Protein AF-X1VXU4-F1 (afdb_monomer_lite)

Structure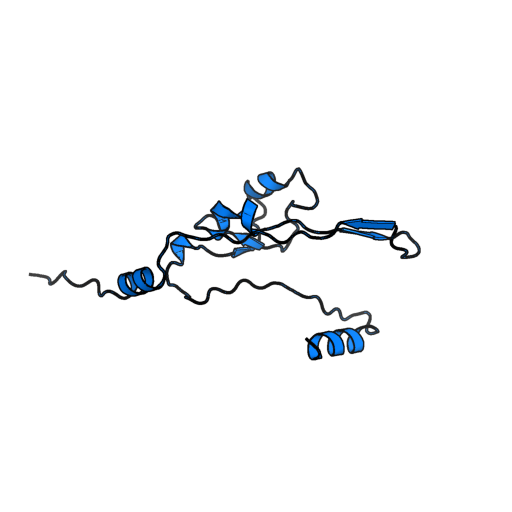 (mmCIF, N/CA/C/O backbone):
data_AF-X1VXU4-F1
#
_entry.id   AF-X1VXU4-F1
#
loop_
_atom_site.group_PDB
_atom_site.id
_atom_site.type_symbol
_atom_site.label_atom_id
_atom_site.label_alt_id
_atom_site.label_comp_id
_atom_site.label_asym_id
_atom_site.label_entity_id
_atom_site.label_seq_id
_atom_site.pdbx_PDB_ins_code
_atom_site.Cartn_x
_atom_site.Cartn_y
_atom_site.Cartn_z
_atom_site.occupancy
_atom_site.B_iso_or_equiv
_atom_site.auth_seq_id
_atom_site.auth_comp_id
_atom_site.auth_asym_id
_atom_site.auth_atom_id
_atom_site.pdbx_PDB_model_num
ATOM 1 N N . ASP A 1 1 ? -20.421 -5.681 -4.131 1.00 62.59 1 ASP A N 1
ATOM 2 C CA . ASP A 1 1 ? -20.756 -4.830 -2.974 1.00 62.59 1 ASP A CA 1
ATOM 3 C C . ASP A 1 1 ? -22.002 -5.298 -2.244 1.00 62.59 1 ASP A C 1
ATOM 5 O O . ASP A 1 1 ? -21.907 -5.510 -1.040 1.00 62.59 1 ASP A O 1
ATOM 9 N N . ASP A 1 2 ? -23.103 -5.576 -2.945 1.00 76.62 2 ASP A N 1
ATOM 10 C CA . ASP A 1 2 ? -24.353 -6.043 -2.318 1.00 76.62 2 ASP A CA 1
ATOM 11 C C . ASP A 1 2 ? -24.203 -7.339 -1.500 1.00 76.62 2 ASP A C 1
ATOM 13 O O . ASP A 1 2 ? -24.720 -7.417 -0.388 1.00 76.62 2 ASP A O 1
ATOM 17 N N . ASP A 1 3 ? -23.420 -8.312 -1.975 1.00 84.31 3 ASP A N 1
ATOM 18 C CA . ASP A 1 3 ? -23.211 -9.583 -1.259 1.00 84.31 3 ASP A CA 1
ATOM 19 C C . ASP A 1 3 ? -22.442 -9.416 0.065 1.00 84.31 3 ASP A C 1
ATOM 21 O O . ASP A 1 3 ? -22.729 -10.097 1.048 1.00 84.31 3 ASP A O 1
ATOM 25 N N . ILE A 1 4 ? -21.470 -8.493 0.118 1.00 82.12 4 ILE A N 1
ATOM 26 C CA . ILE A 1 4 ? -20.698 -8.217 1.343 1.00 82.12 4 ILE A CA 1
ATOM 27 C C . ILE A 1 4 ? -21.605 -7.556 2.376 1.00 82.12 4 ILE A C 1
ATOM 29 O O . ILE A 1 4 ? -21.580 -7.933 3.546 1.00 82.12 4 ILE A O 1
ATOM 33 N N . PHE A 1 5 ? -22.416 -6.590 1.940 1.00 81.00 5 PHE A N 1
ATOM 34 C CA . PHE A 1 5 ? -23.368 -5.916 2.812 1.00 81.00 5 PHE A CA 1
ATOM 35 C C . PHE A 1 5 ? -24.449 -6.880 3.319 1.00 81.00 5 PHE A C 1
ATOM 37 O O . PHE A 1 5 ? -24.771 -6.870 4.506 1.00 81.00 5 PHE A O 1
ATOM 44 N N . ALA A 1 6 ? -24.957 -7.760 2.451 1.00 86.50 6 ALA A N 1
ATOM 45 C CA . ALA A 1 6 ? -25.905 -8.803 2.826 1.00 86.50 6 ALA A CA 1
ATOM 46 C C . ALA A 1 6 ? -25.319 -9.746 3.887 1.00 86.50 6 ALA A C 1
ATOM 48 O O . ALA A 1 6 ? -25.957 -9.975 4.912 1.00 86.50 6 ALA A O 1
ATOM 49 N N . ALA A 1 7 ? -24.080 -10.209 3.696 1.00 85.12 7 ALA A N 1
ATOM 50 C CA . ALA A 1 7 ? -23.401 -11.051 4.675 1.00 85.12 7 ALA A CA 1
ATOM 51 C C . ALA A 1 7 ? -23.166 -10.305 6.003 1.00 85.12 7 ALA A C 1
ATOM 53 O O . ALA A 1 7 ? -23.427 -10.846 7.075 1.00 85.12 7 ALA A O 1
ATOM 54 N N . GLN A 1 8 ? -22.723 -9.043 5.961 1.00 86.12 8 GLN A N 1
ATOM 55 C CA . GLN A 1 8 ? -22.559 -8.223 7.168 1.00 86.12 8 GLN A CA 1
ATOM 56 C C . GLN A 1 8 ? -23.869 -8.074 7.948 1.00 86.12 8 GLN A C 1
ATOM 58 O O . GLN A 1 8 ? -23.853 -8.131 9.174 1.00 86.12 8 GLN A O 1
ATOM 63 N N . LEU A 1 9 ? -24.993 -7.903 7.249 1.00 85.62 9 LEU A N 1
ATOM 64 C CA . LEU A 1 9 ? -26.313 -7.794 7.861 1.00 85.62 9 LEU A CA 1
ATOM 65 C C . LEU A 1 9 ? -26.795 -9.129 8.450 1.00 85.62 9 LEU A C 1
ATOM 67 O O . LEU A 1 9 ? -27.354 -9.140 9.546 1.00 85.62 9 LEU A O 1
ATOM 71 N N . GLU A 1 10 ? -26.574 -10.239 7.744 1.00 88.19 10 GLU A N 1
ATOM 72 C CA . GLU A 1 10 ? -26.947 -11.588 8.188 1.00 88.19 10 GLU A CA 1
ATOM 73 C C . GLU A 1 10 ? -26.224 -11.969 9.485 1.00 88.19 10 GLU A C 1
ATOM 75 O O . GLU A 1 10 ? -26.851 -12.410 10.450 1.00 88.19 10 GLU A O 1
ATOM 80 N N . PHE A 1 11 ? -24.914 -11.722 9.540 1.00 88.38 11 PHE A N 1
ATOM 81 C CA . PHE A 1 11 ? -24.085 -12.067 10.693 1.00 88.38 11 PHE A CA 1
ATOM 82 C C . PHE A 1 11 ? -24.045 -10.990 11.780 1.00 88.38 11 PHE A C 1
ATOM 84 O O . PHE A 1 11 ? -23.438 -11.213 12.821 1.00 88.38 11 PHE A O 1
ATOM 91 N N . LEU A 1 12 ? -24.744 -9.862 11.608 1.00 83.31 12 LEU A N 1
ATOM 92 C CA . LEU A 1 12 ? -24.753 -8.759 12.579 1.00 83.31 12 LEU A CA 1
ATOM 93 C C . LEU A 1 12 ? -25.209 -9.188 13.985 1.00 83.31 12 LEU A C 1
ATOM 95 O O . LEU A 1 12 ? -24.819 -8.573 14.971 1.00 83.31 12 LEU A O 1
ATOM 99 N N . LYS A 1 13 ? -26.067 -10.214 14.075 1.00 85.00 13 LYS A N 1
ATOM 100 C CA . LYS A 1 13 ? -26.632 -10.731 15.336 1.00 85.00 13 LYS A CA 1
ATOM 101 C C . LYS A 1 13 ? -25.946 -12.000 15.847 1.00 85.00 13 LYS A C 1
ATOM 103 O O . LYS A 1 13 ? -26.443 -12.609 16.790 1.00 85.00 13 LYS A O 1
ATOM 108 N N . VAL A 1 14 ? -24.875 -12.443 15.192 1.00 91.88 14 VAL A N 1
ATOM 109 C CA . VAL A 1 14 ? -24.104 -13.604 15.631 1.00 91.88 14 VAL A CA 1
ATOM 110 C C . VAL A 1 14 ? -22.872 -13.083 16.351 1.00 91.88 14 VAL A C 1
ATOM 112 O O . VAL A 1 14 ? -21.921 -12.650 15.711 1.00 91.88 14 VAL A O 1
ATOM 115 N N . ASP A 1 15 ? -22.903 -13.131 17.681 1.00 83.94 15 ASP A N 1
ATOM 116 C CA . ASP A 1 15 ? -21.884 -12.507 18.537 1.00 83.94 15 ASP A CA 1
ATOM 117 C C . ASP A 1 15 ? -20.449 -12.994 18.238 1.00 83.94 15 ASP A C 1
ATOM 119 O O . ASP A 1 15 ? -19.488 -12.241 18.395 1.00 83.94 15 ASP A O 1
ATOM 123 N N . ASP A 1 16 ? -20.306 -14.226 17.737 1.00 89.62 16 ASP A N 1
ATOM 124 C CA . ASP A 1 16 ? -19.016 -14.862 17.446 1.00 89.62 16 ASP A CA 1
ATOM 125 C C . ASP A 1 16 ? -18.501 -14.644 16.005 1.00 89.62 16 ASP A C 1
ATOM 127 O O . ASP A 1 16 ? -17.439 -15.162 15.648 1.00 89.62 16 ASP A O 1
ATOM 131 N N . ILE A 1 17 ? -19.223 -13.911 15.144 1.00 90.19 17 ILE A N 1
ATOM 132 C CA . ILE A 1 17 ? -18.847 -13.714 13.732 1.00 90.19 17 ILE A CA 1
ATOM 133 C C . ILE A 1 17 ? -18.707 -12.228 13.404 1.00 90.19 17 ILE A C 1
ATOM 135 O O . ILE A 1 17 ? -19.597 -11.422 13.646 1.00 90.19 17 ILE A O 1
ATOM 139 N N . GLN A 1 18 ? -17.588 -11.867 12.768 1.00 83.56 18 GLN A N 1
ATOM 140 C CA . GLN A 1 18 ? -17.346 -10.512 12.275 1.00 83.56 18 GLN A CA 1
ATOM 141 C C . GLN A 1 18 ? -16.829 -10.529 10.838 1.00 83.56 18 GLN A C 1
ATOM 143 O O . GLN A 1 18 ? -15.867 -11.226 10.512 1.00 83.56 18 GLN A O 1
ATOM 148 N N . ILE A 1 19 ? -17.442 -9.712 9.979 1.00 85.50 19 ILE A N 1
ATOM 149 C CA . ILE A 1 19 ? -17.012 -9.513 8.591 1.00 85.50 19 ILE A CA 1
ATOM 150 C C . ILE A 1 19 ? -16.352 -8.144 8.474 1.00 85.50 19 ILE A C 1
ATOM 152 O O . ILE A 1 19 ? -17.018 -7.106 8.459 1.00 85.50 19 ILE A O 1
ATOM 156 N N . LEU A 1 20 ? -15.024 -8.158 8.368 1.00 81.19 20 LEU A N 1
ATOM 157 C CA . LEU A 1 20 ? -14.200 -6.958 8.278 1.00 81.19 20 LEU A CA 1
ATOM 158 C C . LEU A 1 20 ? -13.610 -6.809 6.869 1.00 81.19 20 LEU A C 1
ATOM 160 O O . LEU A 1 20 ? -13.041 -7.769 6.339 1.00 81.19 20 LEU A O 1
ATOM 164 N N . PRO A 1 21 ? -13.688 -5.616 6.254 1.00 78.06 21 PRO A N 1
ATOM 165 C CA . PRO A 1 21 ? -13.009 -5.360 4.993 1.00 78.06 21 PRO A CA 1
ATOM 166 C C . PRO A 1 21 ? -11.488 -5.400 5.192 1.00 78.06 21 PRO A C 1
ATOM 168 O O . PRO A 1 21 ? -10.955 -4.820 6.139 1.00 78.06 21 PRO A O 1
ATOM 171 N N . LYS A 1 22 ? -10.772 -6.054 4.270 1.00 83.19 22 LYS A N 1
ATOM 172 C CA . LYS A 1 22 ? -9.305 -6.108 4.267 1.00 83.19 22 LYS A CA 1
ATOM 173 C C . LYS A 1 22 ? -8.760 -5.719 2.900 1.00 83.19 22 LYS A C 1
ATOM 175 O O . LYS A 1 22 ? -9.093 -6.336 1.892 1.00 83.19 22 LYS A O 1
ATOM 180 N N . ALA A 1 23 ? -7.884 -4.718 2.873 1.00 83.12 23 ALA A N 1
ATOM 181 C CA . ALA A 1 23 ? -7.167 -4.348 1.662 1.00 83.12 23 ALA A CA 1
ATOM 182 C C . ALA A 1 23 ? -6.127 -5.420 1.298 1.00 83.12 23 ALA A C 1
ATOM 184 O O . ALA A 1 23 ? -5.427 -5.952 2.164 1.00 83.12 23 ALA A O 1
ATOM 185 N N . ARG A 1 24 ? -6.008 -5.715 0.000 1.00 89.62 24 ARG A N 1
ATOM 186 C CA . ARG A 1 24 ? -5.002 -6.626 -0.551 1.00 89.62 24 ARG A CA 1
ATOM 187 C C . ARG A 1 24 ? -4.259 -5.939 -1.687 1.00 89.62 24 ARG A C 1
ATOM 189 O O . ARG A 1 24 ? -4.879 -5.401 -2.600 1.00 89.62 24 ARG A O 1
ATOM 196 N N . ARG A 1 25 ? -2.928 -5.997 -1.646 1.00 93.25 25 ARG A N 1
ATOM 197 C CA . ARG A 1 25 ? -2.083 -5.513 -2.738 1.00 93.25 25 ARG A CA 1
ATOM 198 C C . ARG A 1 25 ? -2.068 -6.526 -3.882 1.00 93.25 25 ARG A C 1
ATOM 200 O O . ARG A 1 25 ? -1.957 -7.728 -3.640 1.00 93.25 25 ARG A O 1
ATOM 207 N N . THR A 1 26 ? -2.200 -6.032 -5.107 1.00 95.00 26 THR A N 1
ATOM 208 C CA . THR A 1 26 ? -2.201 -6.838 -6.334 1.00 95.00 26 THR A CA 1
ATOM 209 C C . THR A 1 26 ? -1.091 -6.334 -7.243 1.00 95.00 26 THR A C 1
ATOM 211 O O . THR A 1 26 ? -0.953 -5.126 -7.409 1.00 95.00 26 THR A O 1
ATOM 214 N N . TYR A 1 27 ? -0.329 -7.259 -7.830 1.00 95.50 27 TYR A N 1
ATOM 215 C CA . TYR A 1 27 ? 0.795 -6.983 -8.727 1.00 95.50 27 TYR A CA 1
ATOM 216 C C . TYR A 1 27 ? 0.468 -7.552 -10.116 1.00 95.50 27 TYR A C 1
ATOM 218 O O . TYR A 1 27 ? 0.733 -8.730 -10.363 1.00 95.50 27 TYR A O 1
ATOM 226 N N . PRO A 1 28 ? -0.162 -6.766 -11.013 1.00 95.50 28 PRO A N 1
ATOM 227 C CA . PRO A 1 28 ? -0.718 -7.281 -12.269 1.00 95.50 28 PRO A CA 1
ATOM 228 C C . PRO A 1 28 ? 0.318 -7.900 -13.210 1.00 95.50 28 PRO A C 1
ATOM 230 O O . PRO A 1 28 ? -0.004 -8.827 -13.946 1.00 95.50 28 PRO A O 1
ATOM 233 N N . TYR A 1 29 ? 1.562 -7.417 -13.158 1.00 94.75 29 TYR A N 1
ATOM 234 C CA . TYR A 1 29 ? 2.663 -7.892 -13.999 1.00 94.75 29 TYR A CA 1
ATOM 235 C C . TYR A 1 29 ? 3.503 -9.002 -13.343 1.00 94.75 29 TYR A C 1
ATOM 237 O O . TYR A 1 29 ? 4.526 -9.414 -13.886 1.00 94.75 29 TYR A O 1
ATOM 245 N N . GLY A 1 30 ? 3.064 -9.525 -12.192 1.00 93.19 30 GLY A N 1
ATOM 246 C CA . GLY A 1 30 ? 3.684 -10.673 -11.535 1.00 93.19 30 GLY A CA 1
ATOM 247 C C . GLY A 1 30 ? 5.158 -10.442 -11.205 1.00 93.19 30 GLY A C 1
ATOM 248 O O . GLY A 1 30 ? 5.483 -9.618 -10.356 1.00 93.19 30 GLY A O 1
ATOM 249 N N . THR A 1 31 ? 6.042 -11.206 -11.849 1.00 93.81 31 THR A N 1
ATOM 250 C CA . THR A 1 31 ? 7.494 -11.131 -11.629 1.00 93.81 31 THR A CA 1
ATOM 251 C C . THR A 1 31 ? 8.167 -9.974 -12.363 1.00 93.81 31 THR A C 1
ATOM 253 O O . THR A 1 31 ? 9.288 -9.623 -12.000 1.00 93.81 31 THR A O 1
ATOM 256 N N . VAL A 1 32 ? 7.504 -9.372 -13.356 1.00 95.81 32 VAL A N 1
ATOM 257 C CA . VAL A 1 32 ? 8.078 -8.268 -14.130 1.00 95.81 32 VAL A CA 1
ATOM 258 C C . VAL A 1 32 ? 8.293 -7.063 -13.228 1.00 95.81 32 VAL A C 1
ATOM 260 O O . VAL A 1 32 ? 7.375 -6.625 -12.534 1.00 95.81 32 VAL A O 1
ATOM 263 N N . ALA A 1 33 ? 9.510 -6.522 -13.247 1.00 94.81 33 ALA A N 1
ATOM 264 C CA . ALA A 1 33 ? 9.953 -5.430 -12.390 1.00 94.81 33 ALA A CA 1
ATOM 265 C C . ALA A 1 33 ? 9.845 -5.727 -10.882 1.00 94.81 33 ALA A C 1
ATOM 267 O O . ALA A 1 33 ? 9.870 -4.791 -10.084 1.00 94.81 33 ALA A O 1
ATOM 268 N N . ALA A 1 34 ? 9.731 -6.993 -10.459 1.00 94.38 34 ALA A N 1
ATOM 269 C CA . ALA A 1 34 ? 9.457 -7.339 -9.061 1.00 94.38 34 ALA A CA 1
ATOM 270 C C . ALA A 1 34 ? 10.485 -6.758 -8.078 1.00 94.38 34 ALA A C 1
ATOM 272 O O . ALA A 1 34 ? 10.114 -6.328 -6.992 1.00 94.38 34 ALA A O 1
ATOM 273 N N . GLN A 1 35 ? 11.761 -6.702 -8.467 1.00 92.75 35 GLN A N 1
ATOM 274 C CA . GLN A 1 35 ? 12.831 -6.105 -7.656 1.00 92.75 35 GLN A CA 1
ATOM 275 C C . GLN A 1 35 ? 12.760 -4.571 -7.619 1.00 92.75 35 GLN A C 1
ATOM 277 O O . GLN A 1 35 ? 13.161 -3.949 -6.641 1.00 92.75 35 GLN A O 1
ATOM 282 N N . THR A 1 36 ? 12.258 -3.946 -8.686 1.00 95.69 36 THR A N 1
ATOM 283 C CA . THR A 1 36 ? 12.108 -2.489 -8.771 1.00 95.69 36 THR A CA 1
ATOM 284 C C . THR A 1 36 ? 10.884 -2.025 -7.997 1.00 95.69 36 THR A C 1
ATOM 286 O O . THR A 1 36 ? 10.975 -1.077 -7.225 1.00 95.69 36 THR A O 1
ATOM 289 N N . ILE A 1 37 ? 9.740 -2.684 -8.183 1.00 96.75 37 ILE A N 1
ATOM 290 C CA . ILE A 1 37 ? 8.492 -2.342 -7.497 1.00 96.75 37 ILE A CA 1
ATOM 291 C C . ILE A 1 37 ? 8.551 -2.763 -6.027 1.00 96.75 37 ILE A C 1
ATOM 293 O O . ILE A 1 37 ? 8.118 -2.002 -5.165 1.00 96.75 37 ILE A O 1
ATOM 297 N N . GLY A 1 38 ? 9.136 -3.923 -5.734 1.00 95.44 38 GLY A N 1
ATOM 298 C CA . GLY A 1 38 ? 9.121 -4.514 -4.403 1.00 95.44 38 GLY A CA 1
ATOM 299 C C . GLY A 1 38 ? 7.764 -5.126 -4.057 1.00 95.44 38 GLY A C 1
ATOM 300 O O . GLY A 1 38 ? 6.842 -5.194 -4.874 1.00 95.44 38 GLY A O 1
ATOM 301 N N . TRP A 1 39 ? 7.650 -5.587 -2.813 1.00 93.69 39 TRP A N 1
ATOM 302 C CA . TRP A 1 39 ? 6.453 -6.255 -2.305 1.00 93.69 39 TRP A CA 1
ATOM 303 C C . TRP A 1 39 ? 6.068 -5.710 -0.941 1.00 93.69 39 TRP A C 1
ATOM 305 O O . TRP A 1 39 ? 6.930 -5.394 -0.124 1.00 93.69 39 TRP A O 1
ATOM 315 N N . VAL A 1 40 ? 4.773 -5.704 -0.640 1.00 93.56 40 VAL A N 1
ATOM 316 C CA . VAL A 1 40 ? 4.302 -5.510 0.732 1.00 93.56 40 VAL A CA 1
ATOM 317 C C . VAL A 1 40 ? 4.363 -6.817 1.524 1.00 93.56 40 VAL A C 1
ATOM 319 O O . VAL A 1 40 ? 4.140 -7.912 1.002 1.00 93.56 40 VAL A O 1
ATOM 322 N N . GLY A 1 41 ? 4.637 -6.715 2.816 1.00 90.69 41 GLY A N 1
ATOM 323 C CA . GLY A 1 41 ? 4.651 -7.829 3.753 1.00 90.69 41 GLY A CA 1
ATOM 324 C C . GLY A 1 41 ? 4.287 -7.378 5.158 1.00 90.69 41 GLY A C 1
ATOM 325 O O . GLY A 1 41 ? 4.146 -6.187 5.410 1.00 90.69 41 GLY A O 1
ATOM 326 N N . LEU A 1 42 ? 4.122 -8.337 6.072 1.00 89.62 42 LEU A N 1
ATOM 327 C CA . LEU A 1 42 ? 3.905 -8.029 7.486 1.00 89.62 42 LEU A CA 1
ATOM 328 C C . LEU A 1 42 ? 5.040 -7.160 8.021 1.00 89.62 42 LEU A C 1
ATOM 330 O O . LEU A 1 42 ? 6.210 -7.405 7.724 1.00 89.62 42 LEU A O 1
ATOM 334 N N . VAL A 1 43 ? 4.672 -6.181 8.836 1.00 85.12 43 VAL A N 1
ATOM 335 C CA . VAL A 1 43 ? 5.620 -5.283 9.489 1.00 85.12 43 VAL A CA 1
ATOM 336 C C . VAL A 1 43 ? 6.492 -6.094 10.459 1.00 85.12 43 VAL A C 1
ATOM 338 O O . VAL A 1 43 ? 5.957 -6.680 11.403 1.00 85.12 43 VAL A O 1
ATOM 341 N N . PRO A 1 44 ? 7.823 -6.158 10.262 1.00 76.12 44 PRO A N 1
ATOM 342 C CA . PRO A 1 44 ? 8.727 -6.842 11.181 1.00 76.12 44 PRO A CA 1
ATOM 343 C C . PRO A 1 44 ? 8.801 -6.106 12.518 1.00 76.12 44 PRO A C 1
ATOM 345 O O . PRO A 1 44 ? 8.925 -4.887 12.542 1.00 76.12 44 PRO A O 1
ATOM 348 N N . HIS A 1 45 ? 8.820 -6.836 13.633 1.00 64.00 45 HIS A N 1
ATOM 349 C CA . HIS A 1 45 ? 8.863 -6.257 14.984 1.00 64.00 45 HIS A CA 1
ATOM 350 C C . HIS A 1 45 ? 10.086 -5.361 15.269 1.00 64.00 45 HIS A C 1
ATOM 352 O O . HIS A 1 45 ? 10.052 -4.573 16.209 1.00 64.00 45 HIS A O 1
ATOM 358 N N . SER A 1 46 ? 11.160 -5.480 14.484 1.00 62.41 46 SER A N 1
ATOM 359 C CA . SER A 1 46 ? 12.436 -4.785 14.686 1.00 62.41 46 SER A CA 1
ATOM 360 C C . SER A 1 46 ? 12.677 -3.597 13.753 1.00 62.41 46 SER A C 1
ATOM 362 O O . SER A 1 46 ? 13.740 -2.995 13.846 1.00 62.41 46 SER A O 1
ATOM 364 N N . LYS A 1 47 ? 11.749 -3.260 12.846 1.00 62.69 47 LYS A N 1
ATOM 365 C CA . LYS A 1 47 ? 12.021 -2.277 11.786 1.00 62.69 47 LYS A CA 1
ATOM 366 C C . LYS A 1 47 ? 12.260 -0.866 12.325 1.00 62.69 47 LYS A C 1
ATOM 368 O O . LYS A 1 47 ? 11.387 -0.287 12.975 1.00 62.69 47 LYS A O 1
ATOM 373 N N . GLU A 1 48 ? 13.379 -0.255 11.943 1.00 63.34 48 GLU A N 1
ATOM 374 C CA . GLU A 1 48 ? 13.612 1.182 12.104 1.00 63.34 48 GLU A CA 1
ATOM 375 C C . GLU A 1 48 ? 12.542 2.030 11.406 1.00 63.34 48 GLU A C 1
ATOM 377 O O . GLU A 1 48 ? 12.190 3.083 11.928 1.00 63.34 48 GLU A O 1
ATOM 382 N N . ASP A 1 49 ? 11.945 1.571 10.303 1.00 60.25 49 ASP A N 1
ATOM 383 C CA . ASP A 1 49 ? 10.902 2.332 9.589 1.00 60.25 49 ASP A CA 1
ATOM 384 C C . ASP A 1 49 ? 9.598 2.460 10.373 1.00 60.25 49 ASP A C 1
ATOM 386 O O . ASP A 1 49 ? 8.803 3.368 10.127 1.00 60.25 49 ASP A O 1
ATOM 390 N N . ILE A 1 50 ? 9.384 1.600 11.376 1.00 64.31 50 ILE A N 1
ATOM 391 C CA . ILE A 1 50 ? 8.304 1.801 12.347 1.00 64.31 50 ILE A CA 1
ATOM 392 C C . ILE A 1 50 ? 8.508 3.127 13.079 1.00 64.31 50 ILE A C 1
ATOM 394 O O . ILE A 1 50 ? 7.536 3.821 13.376 1.00 64.31 50 ILE A O 1
ATOM 398 N N . LYS A 1 51 ? 9.769 3.508 13.321 1.00 73.50 51 LYS A N 1
ATOM 399 C CA . LYS A 1 51 ? 10.126 4.746 14.013 1.00 73.50 51 LYS A CA 1
ATOM 400 C C . LYS A 1 51 ? 9.778 5.980 13.185 1.00 73.50 51 LYS A C 1
ATOM 402 O O . LYS A 1 51 ? 9.386 6.974 13.780 1.00 73.50 51 LYS A O 1
ATOM 407 N N . ILE A 1 52 ? 9.823 5.907 11.848 1.00 78.00 52 ILE A N 1
ATOM 408 C CA . ILE A 1 52 ? 9.467 7.035 10.959 1.00 78.00 52 ILE A CA 1
ATOM 409 C C . ILE A 1 52 ? 8.031 7.512 11.218 1.00 78.00 52 ILE A C 1
ATOM 411 O O . ILE A 1 52 ? 7.741 8.701 11.119 1.00 78.00 52 ILE A O 1
ATOM 415 N N . PHE A 1 53 ? 7.138 6.595 11.593 1.00 85.38 53 PHE A N 1
ATOM 416 C CA . PHE A 1 53 ? 5.742 6.906 11.896 1.00 85.38 53 PHE A CA 1
ATOM 417 C C . PHE A 1 53 ? 5.406 6.832 13.390 1.00 85.38 53 PHE A C 1
ATOM 419 O O . PHE A 1 53 ? 4.238 6.970 13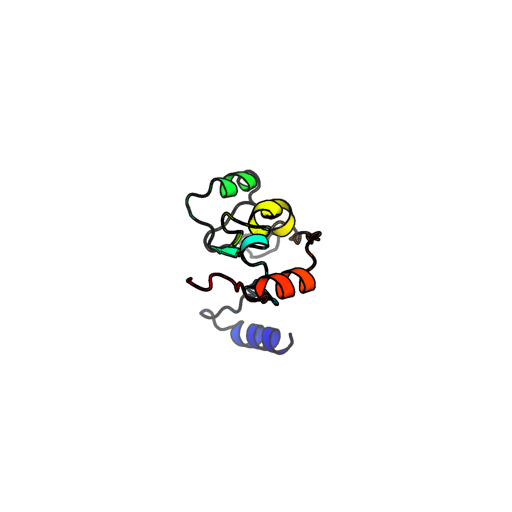.748 1.00 85.38 53 PHE A O 1
ATOM 426 N N . ALA A 1 54 ? 6.383 6.589 14.269 1.00 83.44 54 ALA A N 1
ATOM 427 C CA . ALA A 1 54 ? 6.123 6.323 15.685 1.00 83.44 54 ALA A CA 1
ATOM 428 C C . ALA A 1 54 ? 5.535 7.531 16.427 1.00 83.44 54 ALA A C 1
ATOM 430 O O . ALA A 1 54 ? 4.739 7.345 17.347 1.00 83.44 54 ALA A O 1
ATOM 431 N N . ASP A 1 55 ? 5.872 8.746 15.992 1.00 87.00 55 ASP A N 1
ATOM 432 C CA . A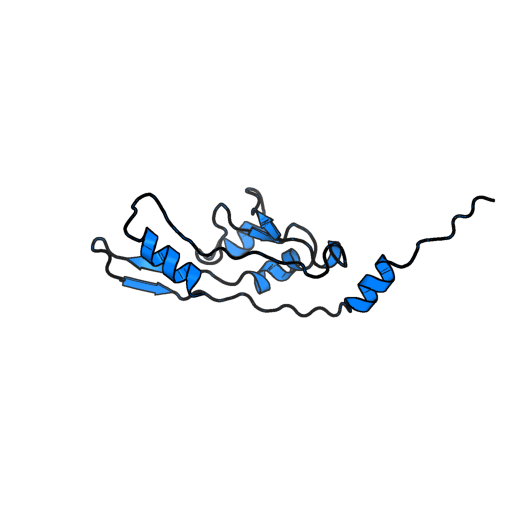SP A 1 55 ? 5.446 9.982 16.654 1.00 87.00 55 ASP A CA 1
ATOM 433 C C . ASP A 1 55 ? 3.973 10.347 16.384 1.00 87.00 55 ASP A C 1
ATOM 435 O O . ASP A 1 55 ? 3.381 11.135 17.122 1.00 87.00 55 ASP A O 1
ATOM 439 N N . ASP A 1 56 ? 3.341 9.761 15.359 1.00 89.88 56 ASP A N 1
ATOM 440 C CA . ASP A 1 56 ? 1.916 9.947 15.068 1.00 89.88 56 ASP A CA 1
ATOM 441 C C . ASP A 1 56 ? 1.152 8.639 15.272 1.00 89.88 56 ASP A C 1
ATOM 443 O O . ASP A 1 56 ? 1.222 7.726 14.451 1.00 89.88 56 ASP A O 1
ATOM 447 N N . LYS A 1 57 ? 0.337 8.576 16.330 1.00 90.50 57 LYS A N 1
ATOM 448 C CA . LYS A 1 57 ? -0.499 7.412 16.684 1.00 90.50 57 LYS A CA 1
ATOM 449 C C . LYS A 1 57 ? -1.341 6.883 15.511 1.00 90.50 57 LYS A C 1
ATOM 451 O O . LYS A 1 57 ? -1.616 5.686 15.433 1.00 90.50 57 LYS A O 1
ATOM 456 N N . LEU A 1 58 ? -1.789 7.756 14.607 1.00 92.38 58 LEU A N 1
ATOM 457 C CA . LEU A 1 58 ? -2.618 7.357 13.463 1.00 92.38 58 LEU A CA 1
ATOM 458 C C . LEU A 1 58 ? -1.805 6.911 12.241 1.00 92.38 58 LEU A C 1
ATOM 460 O O . LEU A 1 58 ? -2.380 6.358 11.303 1.00 92.38 58 LEU A O 1
ATOM 464 N N . SER A 1 59 ? -0.489 7.112 12.260 1.00 90.44 59 SER A N 1
ATOM 465 C CA . SER A 1 59 ? 0.434 6.666 11.212 1.00 90.44 59 SER A CA 1
ATOM 466 C C . SER A 1 59 ? 1.301 5.484 11.659 1.00 90.44 59 SER A C 1
ATOM 468 O O . SER A 1 59 ? 1.675 4.656 10.822 1.00 90.44 59 SER A O 1
ATOM 470 N N . SER A 1 60 ? 1.581 5.364 12.961 1.00 90.12 60 SER A N 1
ATOM 471 C CA . SER A 1 60 ? 2.404 4.305 13.554 1.00 90.12 60 SER A CA 1
ATOM 472 C C . SER A 1 60 ? 1.898 2.914 13.185 1.00 90.12 60 SER A C 1
ATOM 474 O O . SER A 1 60 ? 0.714 2.724 12.914 1.00 90.12 60 SER A O 1
ATOM 476 N N . TYR A 1 61 ? 2.768 1.913 13.130 1.00 88.38 61 TYR A N 1
ATOM 477 C CA . TYR A 1 61 ? 2.326 0.569 12.766 1.00 88.38 61 TYR A CA 1
ATOM 478 C C . TYR A 1 61 ? 1.620 -0.146 13.914 1.00 88.38 61 TYR A C 1
ATOM 480 O O . TYR A 1 61 ? 2.095 -0.139 15.049 1.00 88.38 61 TYR A O 1
ATOM 488 N N . LEU A 1 62 ? 0.502 -0.796 13.594 1.00 87.38 62 LEU A N 1
ATOM 489 C CA . LEU A 1 62 ? -0.159 -1.751 14.480 1.00 87.38 62 LEU A CA 1
ATOM 490 C C . LEU A 1 62 ? 0.275 -3.181 14.142 1.00 87.38 62 LEU A C 1
ATOM 492 O O . LEU A 1 62 ? 0.707 -3.481 13.027 1.00 87.38 62 LEU A O 1
ATOM 496 N N . SER A 1 63 ? 0.141 -4.082 15.116 1.00 82.88 63 SER A N 1
ATOM 497 C CA . SER A 1 63 ? 0.430 -5.502 14.904 1.00 82.88 63 SER A CA 1
ATOM 498 C C . SER A 1 63 ? -0.448 -6.078 13.790 1.00 82.88 63 SER A C 1
ATOM 500 O O . SER A 1 63 ? -1.654 -5.837 13.755 1.00 82.88 63 SER A O 1
ATOM 502 N N . GLY A 1 64 ? 0.157 -6.843 12.881 1.00 83.19 64 GLY A N 1
ATOM 503 C CA . GLY A 1 64 ? -0.541 -7.463 11.751 1.00 83.19 64 GLY A CA 1
ATOM 504 C C . GLY A 1 64 ? -0.767 -6.548 10.544 1.00 83.19 64 GLY A C 1
ATOM 505 O O . GLY A 1 64 ? -1.295 -7.013 9.531 1.00 83.19 64 GLY A O 1
ATOM 506 N N . GLU A 1 65 ? -0.355 -5.279 10.610 1.00 88.19 65 GLU A N 1
ATOM 507 C CA . GLU A 1 65 ? -0.323 -4.413 9.433 1.00 88.19 65 GLU A CA 1
ATOM 508 C C . GLU A 1 65 ? 0.785 -4.826 8.456 1.00 88.19 65 GLU A C 1
ATOM 510 O O . GLU A 1 65 ? 1.726 -5.555 8.790 1.00 88.19 65 GLU A O 1
ATOM 515 N N . ILE A 1 66 ? 0.645 -4.348 7.222 1.00 89.69 66 ILE A N 1
ATOM 516 C CA . ILE A 1 66 ? 1.595 -4.572 6.138 1.00 89.69 66 ILE A CA 1
ATOM 517 C C . ILE A 1 66 ? 2.316 -3.270 5.771 1.00 89.69 66 ILE A C 1
ATOM 519 O O . ILE A 1 66 ? 1.744 -2.189 5.912 1.00 89.69 66 ILE A O 1
ATOM 523 N N . CYS A 1 67 ? 3.551 -3.394 5.297 1.00 90.81 67 CYS A N 1
ATOM 524 C CA . CYS A 1 67 ? 4.380 -2.326 4.733 1.00 90.81 67 CYS A CA 1
ATOM 525 C C . CYS A 1 67 ? 5.218 -2.857 3.570 1.00 90.81 67 CYS A C 1
ATOM 527 O O . CYS A 1 67 ? 5.348 -4.076 3.417 1.00 90.81 67 CYS A O 1
ATOM 529 N N . GLY A 1 68 ? 5.823 -1.975 2.778 1.00 90.88 68 GLY A N 1
ATOM 530 C CA . GLY A 1 68 ? 6.877 -2.356 1.841 1.00 90.88 68 GLY A CA 1
ATOM 531 C C . GLY A 1 68 ? 8.008 -3.123 2.542 1.00 90.88 68 GLY A C 1
ATOM 532 O O . GLY A 1 68 ? 8.494 -2.724 3.606 1.00 90.88 68 GLY A O 1
ATOM 533 N N . ARG A 1 69 ? 8.424 -4.260 1.976 1.00 88.31 69 ARG A N 1
ATOM 534 C CA . ARG A 1 69 ? 9.663 -4.970 2.355 1.00 88.31 69 ARG A CA 1
ATOM 535 C C . ARG A 1 69 ? 10.868 -4.150 1.919 1.00 88.31 69 ARG A C 1
ATOM 537 O O . ARG A 1 69 ? 10.688 -3.318 1.065 1.00 88.31 69 ARG A O 1
ATOM 544 N N . GLU A 1 70 ? 12.038 -4.347 2.525 1.00 82.12 70 GLU A N 1
ATOM 545 C CA . GLU A 1 70 ? 13.230 -3.459 2.496 1.00 82.12 70 GLU A CA 1
ATOM 546 C C . GLU A 1 70 ? 13.850 -3.139 1.110 1.00 82.12 70 GLU A C 1
ATOM 548 O O . GLU A 1 70 ? 14.990 -2.691 1.014 1.00 82.12 70 GLU A O 1
ATOM 553 N N . ASP A 1 71 ? 13.111 -3.342 0.026 1.00 83.06 71 ASP A N 1
ATOM 554 C CA . ASP A 1 71 ? 13.482 -3.151 -1.357 1.00 83.06 71 ASP A CA 1
ATOM 555 C C . ASP A 1 71 ? 12.347 -2.542 -2.202 1.00 83.06 71 ASP A C 1
ATOM 557 O O . ASP A 1 71 ? 11.148 -2.673 -1.940 1.00 83.06 71 ASP A O 1
ATOM 561 N N . GLY A 1 72 ? 12.759 -1.860 -3.268 1.00 94.12 72 GLY A N 1
ATOM 562 C CA . GLY A 1 72 ? 11.860 -1.342 -4.290 1.00 94.12 72 GLY A CA 1
ATOM 563 C C . GLY A 1 72 ? 10.990 -0.153 -3.870 1.00 94.12 72 GLY A C 1
ATOM 564 O O . GLY A 1 72 ? 11.155 0.476 -2.822 1.00 94.12 72 GLY A O 1
ATOM 565 N N . VAL A 1 73 ? 10.062 0.190 -4.759 1.00 96.75 73 VAL A N 1
ATOM 566 C CA . VAL A 1 73 ? 9.186 1.362 -4.642 1.00 96.75 73 VAL A CA 1
ATOM 567 C C . VAL A 1 73 ? 8.232 1.277 -3.455 1.00 96.75 73 VAL A C 1
ATOM 569 O O . VAL A 1 73 ? 8.024 2.297 -2.802 1.00 96.75 73 VAL A O 1
ATOM 572 N N . GLU A 1 74 ? 7.677 0.100 -3.144 1.00 95.25 74 GLU A N 1
ATOM 573 C CA . GLU A 1 74 ? 6.749 -0.053 -2.009 1.00 95.25 74 GLU A CA 1
ATOM 574 C C . GLU A 1 74 ? 7.386 0.433 -0.696 1.00 95.25 74 GLU A C 1
ATOM 576 O O . GLU A 1 74 ? 6.724 1.080 0.108 1.00 95.25 74 GLU A O 1
ATOM 581 N N . TYR A 1 75 ? 8.685 0.195 -0.505 1.00 92.81 75 TYR A N 1
ATOM 582 C CA . TYR A 1 75 ? 9.425 0.652 0.669 1.00 92.81 75 TYR A CA 1
ATOM 583 C C . TYR A 1 75 ? 9.871 2.098 0.587 1.00 92.81 75 TYR A C 1
ATOM 585 O O . TYR A 1 75 ? 9.590 2.892 1.484 1.00 92.81 75 TYR A O 1
ATOM 593 N N . VAL A 1 76 ? 10.550 2.461 -0.503 1.00 92.81 76 VAL A N 1
ATOM 594 C CA . VAL A 1 76 ? 11.119 3.807 -0.660 1.00 92.81 76 VAL A CA 1
ATOM 595 C C . VAL A 1 76 ? 10.021 4.872 -0.635 1.00 92.81 76 VAL A C 1
ATOM 597 O O . VAL A 1 76 ? 10.231 5.977 -0.135 1.00 92.81 76 VAL A O 1
ATOM 600 N N . CYS A 1 77 ? 8.834 4.541 -1.140 1.00 94.88 77 CYS A N 1
ATOM 601 C CA . CYS A 1 77 ? 7.692 5.441 -1.181 1.00 94.88 77 CYS A CA 1
ATOM 602 C C . CYS A 1 77 ? 6.641 5.159 -0.096 1.00 94.88 77 CYS A C 1
ATOM 604 O O . CYS A 1 77 ? 5.538 5.693 -0.195 1.00 94.88 77 CYS A O 1
ATOM 606 N N . GLU A 1 78 ? 6.948 4.390 0.954 1.00 91.88 78 GLU A N 1
ATOM 607 C CA . GLU A 1 78 ? 5.986 4.039 2.016 1.00 91.88 78 GLU A CA 1
ATOM 608 C C . GLU A 1 78 ? 5.321 5.285 2.634 1.00 91.88 78 GLU A C 1
ATOM 610 O O . GLU A 1 78 ? 4.107 5.327 2.831 1.00 91.88 78 GLU A O 1
ATOM 615 N N . THR A 1 79 ? 6.089 6.357 2.859 1.00 91.25 79 THR A N 1
ATOM 616 C CA . THR A 1 79 ? 5.586 7.638 3.401 1.00 91.25 79 THR A CA 1
ATOM 617 C C . THR A 1 79 ? 4.548 8.321 2.508 1.00 91.25 79 THR A C 1
ATOM 619 O O . THR A 1 79 ? 3.745 9.121 2.989 1.00 91.25 79 THR A O 1
ATOM 622 N N . ILE A 1 80 ? 4.539 7.995 1.215 1.00 94.50 80 ILE A N 1
ATOM 623 C CA . ILE A 1 80 ? 3.584 8.486 0.223 1.00 94.50 80 ILE A CA 1
ATOM 624 C C . ILE A 1 80 ? 2.409 7.502 0.103 1.00 94.50 80 ILE A C 1
ATOM 626 O O . ILE A 1 80 ? 1.255 7.929 0.089 1.00 94.50 80 ILE A O 1
ATOM 630 N N . LEU A 1 81 ? 2.696 6.197 0.058 1.00 94.81 81 LEU A N 1
ATOM 631 C CA . LEU A 1 81 ? 1.751 5.120 -0.258 1.00 94.81 81 LEU A CA 1
ATOM 632 C C . LEU A 1 81 ? 0.832 4.711 0.904 1.00 94.81 81 LEU A C 1
ATOM 634 O O . LEU A 1 81 ? -0.308 4.315 0.668 1.00 94.81 81 LEU A O 1
ATOM 638 N N . ARG A 1 82 ? 1.296 4.795 2.155 1.00 91.12 82 ARG A N 1
ATOM 639 C CA . ARG A 1 82 ? 0.591 4.248 3.332 1.00 91.12 82 ARG A CA 1
ATOM 640 C C . ARG A 1 82 ? -0.706 4.975 3.673 1.00 91.12 82 ARG A C 1
ATOM 642 O O . ARG A 1 82 ? -1.683 4.367 4.112 1.00 91.12 82 ARG A O 1
ATOM 649 N N . GLY A 1 83 ? -0.705 6.295 3.502 1.00 92.69 83 GLY A N 1
ATOM 650 C CA . GLY A 1 83 ? -1.758 7.155 4.032 1.00 92.69 83 GLY A CA 1
ATOM 651 C C . GLY A 1 83 ? -1.726 7.250 5.561 1.00 92.69 83 GLY A C 1
ATOM 652 O O . GLY A 1 83 ? -0.684 7.084 6.191 1.00 92.69 83 GLY A O 1
ATOM 653 N N . ARG A 1 84 ? -2.879 7.558 6.161 1.00 93.56 84 ARG A N 1
ATOM 654 C CA . ARG A 1 84 ? -3.046 7.763 7.608 1.00 93.56 84 ARG A CA 1
ATOM 655 C C . ARG A 1 84 ? -4.388 7.213 8.072 1.00 93.56 84 ARG A C 1
ATOM 657 O O . ARG A 1 84 ? -5.421 7.510 7.461 1.00 93.56 84 ARG A O 1
ATOM 664 N N . ARG A 1 85 ? -4.403 6.452 9.169 1.00 93.31 85 ARG A N 1
ATOM 665 C CA . ARG A 1 85 ? -5.646 5.893 9.716 1.00 93.31 85 ARG A CA 1
ATOM 666 C C . ARG A 1 85 ? -6.584 6.986 10.226 1.00 93.31 85 ARG A C 1
ATOM 668 O O . ARG A 1 85 ? -6.168 8.089 10.582 1.00 93.31 85 ARG A O 1
ATOM 675 N N . GLY A 1 86 ? -7.869 6.654 10.237 1.00 93.94 86 GLY A N 1
ATOM 676 C CA . GLY A 1 86 ? -8.878 7.392 10.985 1.00 93.94 86 GLY A CA 1
ATOM 677 C C . GLY A 1 86 ? -9.004 6.864 12.413 1.00 93.94 86 GLY A C 1
ATOM 678 O O . GLY A 1 86 ? -8.379 5.869 12.773 1.00 93.94 86 GLY A O 1
ATOM 679 N N . GLU A 1 87 ? -9.838 7.515 13.212 1.00 94.88 87 GLU A N 1
ATOM 680 C CA . GLU A 1 87 ? -10.163 7.104 14.578 1.00 94.88 87 GLU A CA 1
ATOM 681 C C . GLU A 1 87 ? -11.628 7.431 14.861 1.00 94.88 87 GLU A C 1
ATOM 683 O O . GLU A 1 87 ? -12.117 8.485 14.453 1.00 94.88 87 GLU A O 1
ATOM 688 N N . LEU A 1 88 ? -12.322 6.526 15.545 1.00 94.50 88 LEU A N 1
ATOM 689 C CA . LEU A 1 88 ? -13.646 6.754 16.113 1.00 94.50 88 LEU A CA 1
ATOM 690 C C . LEU A 1 88 ? -13.524 6.549 17.620 1.00 94.50 88 LEU A C 1
ATOM 692 O O . LEU A 1 88 ? -12.989 5.530 18.056 1.00 94.50 88 LEU A O 1
ATOM 696 N N . ILE A 1 89 ? -13.989 7.520 18.399 1.00 94.50 89 ILE A N 1
ATOM 697 C CA . ILE A 1 89 ? -13.957 7.476 19.861 1.00 94.50 89 ILE A CA 1
ATOM 698 C C . ILE A 1 89 ? -15.395 7.468 20.356 1.00 94.50 89 ILE A C 1
ATOM 700 O O . ILE A 1 89 ? -16.150 8.391 20.048 1.00 94.50 89 ILE A O 1
ATOM 704 N N . TYR A 1 90 ? -15.742 6.447 21.132 1.00 94.69 90 TYR A N 1
ATOM 705 C CA . TYR A 1 90 ? -17.053 6.280 21.747 1.00 94.69 90 TYR A CA 1
ATOM 706 C C . TYR A 1 90 ? -16.960 6.462 23.262 1.00 94.69 90 TYR A C 1
ATOM 708 O O . TYR A 1 90 ? -15.911 6.190 23.852 1.00 94.69 90 TYR A O 1
ATOM 716 N N . ASP A 1 91 ? -18.037 6.935 23.883 1.00 94.00 91 ASP A N 1
ATOM 717 C CA . ASP A 1 91 ? -18.180 6.913 25.338 1.00 94.00 91 ASP A CA 1
ATOM 718 C C . ASP A 1 91 ? -18.586 5.517 25.850 1.00 94.00 91 ASP A C 1
ATOM 720 O O . ASP A 1 91 ? -18.714 4.553 25.090 1.00 94.00 91 ASP A O 1
ATOM 724 N N . ILE A 1 92 ? -18.778 5.408 27.167 1.00 93.94 92 ILE A N 1
ATOM 725 C CA . ILE A 1 92 ? -19.216 4.168 27.825 1.00 93.94 92 ILE A CA 1
ATOM 726 C C . ILE A 1 92 ? -20.630 3.733 27.413 1.00 93.94 92 ILE A C 1
ATOM 728 O O . ILE A 1 92 ? -20.948 2.550 27.507 1.00 93.94 92 ILE A O 1
ATOM 732 N N . ASP A 1 93 ? -21.445 4.666 26.920 1.00 94.75 93 ASP A N 1
ATOM 733 C CA . ASP A 1 93 ? -22.810 4.448 26.441 1.00 94.75 93 ASP A CA 1
ATOM 734 C C . ASP A 1 93 ? -22.841 4.213 24.915 1.00 94.75 93 ASP A C 1
ATOM 736 O O . ASP A 1 93 ? -23.906 4.200 24.296 1.00 94.75 93 ASP A O 1
ATOM 740 N N . SER A 1 94 ? -21.673 3.990 24.294 1.00 90.00 94 SER A N 1
ATOM 741 C CA . SER A 1 94 ? -21.491 3.775 22.851 1.00 90.00 94 SER A CA 1
ATOM 742 C C . SER A 1 94 ? -21.913 4.954 21.964 1.00 90.00 94 SER A C 1
ATOM 744 O O . SER A 1 94 ? -22.169 4.778 20.770 1.00 90.00 94 SER A O 1
ATOM 746 N N . GLN A 1 95 ? -21.949 6.173 22.501 1.00 93.12 95 GLN A N 1
ATOM 747 C CA . GLN A 1 95 ? -22.171 7.382 21.713 1.00 93.12 95 GLN A CA 1
ATOM 748 C C . GLN A 1 95 ? -20.854 7.895 21.136 1.00 93.12 95 GLN A C 1
ATOM 750 O O . GLN A 1 95 ? -19.826 7.944 21.810 1.00 93.12 95 GLN A O 1
ATOM 755 N N . LEU A 1 96 ? -20.874 8.281 19.860 1.00 94.75 96 LEU A N 1
ATOM 756 C CA . LEU A 1 96 ? -19.693 8.792 19.170 1.00 94.75 96 LEU A CA 1
ATOM 757 C C . LEU A 1 96 ? -19.320 10.184 19.709 1.00 94.75 96 LEU A C 1
ATOM 759 O O . LEU A 1 96 ? -20.042 11.151 19.480 1.00 94.75 96 LEU A O 1
ATOM 763 N N . ILE A 1 97 ? -18.163 10.292 20.362 1.00 96.88 97 ILE A N 1
ATOM 764 C CA . ILE A 1 97 ? -17.615 11.551 20.889 1.00 96.88 97 ILE A CA 1
ATOM 765 C C . ILE A 1 97 ? -16.779 12.276 19.829 1.00 96.88 97 ILE A C 1
ATOM 767 O O . ILE A 1 97 ? -16.804 13.502 19.731 1.00 96.88 97 ILE A O 1
ATOM 771 N N . SER A 1 98 ? -15.977 11.534 19.060 1.00 95.75 98 SER A N 1
ATOM 772 C CA . SER A 1 98 ? -15.025 12.121 18.113 1.00 95.75 98 SER A CA 1
ATOM 773 C C . SER A 1 98 ? -14.764 11.208 16.926 1.00 95.75 98 SER A C 1
ATOM 775 O O . SER A 1 98 ? -14.743 9.982 17.049 1.00 95.75 98 SER A O 1
ATOM 777 N N . GLN A 1 99 ? -14.526 11.828 15.772 1.00 96.12 99 GLN A N 1
ATOM 778 C CA . GLN A 1 99 ? -14.184 11.150 14.534 1.00 96.12 99 GLN A CA 1
ATOM 779 C C . GLN A 1 99 ? -13.030 11.864 13.829 1.00 96.12 99 GLN A C 1
ATOM 781 O O . GLN A 1 99 ? -13.138 13.022 13.427 1.00 96.12 99 GLN A O 1
ATOM 786 N N . THR A 1 100 ? -11.960 11.120 13.570 1.00 96.69 100 THR A N 1
ATOM 787 C CA . THR A 1 100 ? -10.910 11.486 12.619 1.00 96.69 100 THR A CA 1
ATOM 788 C C . THR A 1 100 ? -11.072 10.641 11.363 1.00 96.69 100 THR A C 1
ATOM 790 O O . THR A 1 100 ? -11.041 9.415 11.424 1.00 96.69 100 THR A O 1
ATOM 793 N N . ARG A 1 101 ? -11.241 11.277 10.199 1.00 94.81 101 ARG A N 1
ATOM 794 C CA . ARG A 1 101 ? -11.333 10.553 8.920 1.00 94.81 101 ARG A CA 1
ATOM 795 C C . ARG A 1 101 ? -9.968 10.014 8.495 1.00 94.81 101 ARG A C 1
ATOM 797 O O . ARG A 1 101 ? -8.958 10.708 8.632 1.00 94.81 101 ARG A O 1
ATOM 804 N N . SER A 1 102 ? -9.958 8.806 7.934 1.00 93.88 102 SER A N 1
ATOM 805 C CA . SER A 1 102 ? -8.775 8.242 7.286 1.00 93.88 102 SER A CA 1
ATOM 806 C C . SER A 1 102 ? -8.385 9.058 6.057 1.00 93.88 102 SER A C 1
ATOM 808 O O . SER A 1 102 ? -9.230 9.656 5.388 1.00 93.88 102 SER A O 1
ATOM 810 N N . ARG A 1 103 ? -7.091 9.061 5.745 1.00 95.31 103 ARG A N 1
ATOM 811 C CA . ARG A 1 103 ? -6.546 9.642 4.518 1.00 95.31 103 ARG A CA 1
ATOM 812 C C . ARG A 1 103 ? -5.874 8.530 3.739 1.00 95.31 103 ARG A C 1
ATOM 814 O O . ARG A 1 103 ? -4.993 7.862 4.276 1.00 95.31 103 ARG A O 1
ATOM 821 N N . PHE A 1 104 ? -6.291 8.333 2.497 1.00 94.25 104 PHE A N 1
ATOM 822 C CA . PHE A 1 104 ? -5.612 7.397 1.614 1.00 94.25 104 PHE A CA 1
ATOM 823 C C . PHE A 1 104 ? -4.183 7.866 1.342 1.00 94.25 104 PHE A C 1
ATOM 825 O O . PHE A 1 104 ? -3.887 9.066 1.397 1.00 94.25 104 PHE A O 1
ATOM 832 N N . GLY A 1 105 ? -3.305 6.904 1.066 1.00 94.81 105 GLY A N 1
ATOM 833 C CA . GLY A 1 105 ? -2.018 7.202 0.465 1.00 94.81 105 GLY A CA 1
ATOM 834 C C . GLY A 1 105 ? -2.189 7.869 -0.892 1.00 94.81 105 GLY A C 1
ATOM 835 O O . GLY A 1 105 ? -3.289 7.955 -1.441 1.00 94.81 105 GLY A O 1
ATOM 836 N N . LYS A 1 106 ? -1.083 8.372 -1.417 1.00 97.44 106 LYS A N 1
ATOM 837 C CA . LYS A 1 106 ? -1.039 8.986 -2.736 1.00 97.44 106 LYS A CA 1
ATOM 838 C C . LYS A 1 106 ? -0.456 8.010 -3.740 1.00 97.44 106 LYS A C 1
ATOM 840 O O . LYS A 1 106 ? 0.367 7.162 -3.397 1.00 97.44 106 LYS A O 1
ATOM 845 N N . ASP A 1 107 ? -0.850 8.201 -4.986 1.00 97.81 107 ASP A N 1
ATOM 846 C CA . ASP A 1 107 ? -0.299 7.445 -6.096 1.00 97.81 107 ASP A CA 1
ATOM 847 C C . ASP A 1 107 ? 1.158 7.841 -6.351 1.00 97.81 107 ASP A C 1
ATOM 849 O O . ASP A 1 107 ? 1.549 9.006 -6.225 1.00 97.81 107 ASP A O 1
ATOM 853 N N . VAL A 1 108 ? 1.955 6.850 -6.744 1.00 96.94 108 VAL A N 1
ATOM 854 C CA . VAL A 1 108 ? 3.341 7.021 -7.179 1.00 96.94 108 VAL A CA 1
ATOM 855 C C . VAL A 1 108 ? 3.404 6.667 -8.657 1.00 96.94 108 VAL A C 1
ATOM 857 O O . VAL A 1 108 ? 3.063 5.554 -9.050 1.00 96.94 108 VAL A O 1
ATOM 860 N N . SER A 1 109 ? 3.833 7.620 -9.480 1.00 97.75 109 SER A N 1
ATOM 861 C CA . SER A 1 109 ? 4.106 7.396 -10.902 1.00 97.75 109 SER A CA 1
ATOM 862 C C . SER A 1 109 ? 5.601 7.191 -11.102 1.00 97.75 109 SER A C 1
ATOM 864 O O . SER A 1 109 ? 6.405 7.995 -10.632 1.00 97.75 109 SER A O 1
ATOM 866 N N . LEU A 1 110 ? 5.969 6.119 -11.797 1.00 97.06 110 LEU A N 1
ATOM 867 C CA . LEU A 1 110 ? 7.357 5.797 -12.109 1.00 97.06 110 LEU A CA 1
ATOM 868 C C . LEU A 1 110 ? 7.668 6.162 -13.556 1.00 97.06 110 LEU A C 1
ATOM 870 O O . LEU A 1 110 ? 6.793 6.157 -14.415 1.00 97.06 110 LEU A O 1
ATOM 874 N N . THR A 1 111 ? 8.941 6.420 -13.833 1.00 97.56 111 THR A N 1
ATOM 875 C CA . THR A 1 111 ? 9.457 6.567 -15.202 1.00 97.56 111 THR A CA 1
ATOM 876 C C . THR A 1 111 ? 9.670 5.221 -15.902 1.00 97.56 111 THR A C 1
ATOM 878 O O . THR A 1 111 ? 10.109 5.191 -17.049 1.00 97.56 111 THR A O 1
ATOM 881 N N . LEU A 1 112 ? 9.391 4.112 -15.210 1.00 96.44 112 LEU A N 1
ATOM 882 C CA . LEU A 1 112 ? 9.513 2.756 -15.724 1.00 96.44 112 LEU A CA 1
ATOM 883 C C . LEU A 1 112 ? 8.444 2.490 -16.790 1.00 96.44 112 LEU A C 1
ATOM 885 O O . LEU A 1 112 ? 7.250 2.488 -16.495 1.00 96.44 112 LEU A O 1
ATOM 889 N N . ASP A 1 113 ? 8.888 2.193 -18.006 1.00 97.69 113 ASP A N 1
ATOM 890 C CA . ASP A 1 113 ? 8.044 1.613 -19.046 1.00 97.69 113 ASP A CA 1
ATOM 891 C C . ASP A 1 113 ? 7.927 0.100 -18.806 1.00 97.69 113 ASP A C 1
ATOM 893 O O . ASP A 1 113 ? 8.899 -0.650 -18.944 1.00 97.69 113 ASP A O 1
ATOM 897 N N . ILE A 1 114 ? 6.738 -0.345 -18.395 1.00 96.50 114 ILE A N 1
ATOM 898 C CA . ILE A 1 114 ? 6.510 -1.737 -17.995 1.00 96.50 114 ILE A CA 1
ATOM 899 C C . ILE A 1 114 ? 6.528 -2.710 -19.179 1.00 96.50 114 ILE A C 1
ATOM 901 O O . ILE A 1 114 ? 6.949 -3.856 -19.023 1.00 96.50 114 ILE A O 1
ATOM 905 N N . GLU A 1 115 ? 6.135 -2.260 -20.371 1.00 96.31 115 GLU A N 1
ATOM 906 C CA . GLU A 1 115 ? 6.162 -3.088 -21.578 1.00 96.31 115 GLU A CA 1
ATOM 907 C C . GLU A 1 115 ? 7.605 -3.293 -22.042 1.00 96.31 115 GLU A C 1
ATOM 909 O O . GLU A 1 115 ? 8.008 -4.411 -22.381 1.00 96.31 115 GLU A O 1
ATOM 914 N N . LEU A 1 116 ? 8.417 -2.231 -22.004 1.00 96.69 116 LEU A N 1
ATOM 915 C CA . LEU A 1 116 ? 9.848 -2.323 -22.280 1.00 96.69 116 LEU A CA 1
ATOM 916 C C . LEU A 1 116 ? 10.555 -3.231 -21.267 1.00 96.69 116 LEU A C 1
ATOM 918 O O . LEU A 1 116 ? 11.326 -4.102 -21.673 1.00 96.69 116 LEU A O 1
ATOM 922 N N . GLN A 1 117 ? 10.265 -3.076 -19.973 1.00 96.94 117 GLN A N 1
ATOM 923 C CA . GLN A 1 117 ? 10.815 -3.931 -18.921 1.00 96.94 117 GLN A CA 1
ATOM 924 C C . GLN A 1 117 ? 10.467 -5.406 -19.157 1.00 96.94 117 GLN A C 1
ATOM 926 O O . GLN A 1 117 ? 11.354 -6.260 -19.139 1.00 96.94 117 GLN A O 1
ATOM 931 N N . GLN A 1 118 ? 9.202 -5.710 -19.463 1.00 95.88 118 GLN A N 1
ATOM 932 C CA . GLN A 1 118 ? 8.768 -7.074 -19.767 1.00 95.88 118 GLN A CA 1
ATOM 933 C C . GLN A 1 118 ? 9.496 -7.654 -20.986 1.00 95.88 118 GLN A C 1
ATOM 935 O O . GLN A 1 118 ? 9.865 -8.829 -20.993 1.00 95.88 118 GLN A O 1
ATOM 940 N N . ARG A 1 119 ? 9.729 -6.844 -22.025 1.00 95.38 119 ARG A N 1
ATOM 941 C CA . ARG A 1 119 ? 10.491 -7.270 -23.208 1.00 95.38 119 ARG A CA 1
ATOM 942 C C . ARG A 1 119 ? 11.946 -7.584 -22.876 1.00 95.38 119 ARG A C 1
ATOM 944 O O . ARG A 1 119 ? 12.472 -8.540 -23.436 1.00 95.38 119 ARG A O 1
ATOM 951 N N . ILE A 1 120 ? 12.580 -6.801 -22.002 1.00 94.31 120 ILE A N 1
ATOM 952 C CA . ILE A 1 120 ? 13.968 -7.012 -21.568 1.00 94.31 120 ILE A CA 1
ATOM 953 C C . ILE A 1 120 ? 14.086 -8.288 -20.731 1.00 94.31 120 ILE A C 1
ATOM 955 O O . IL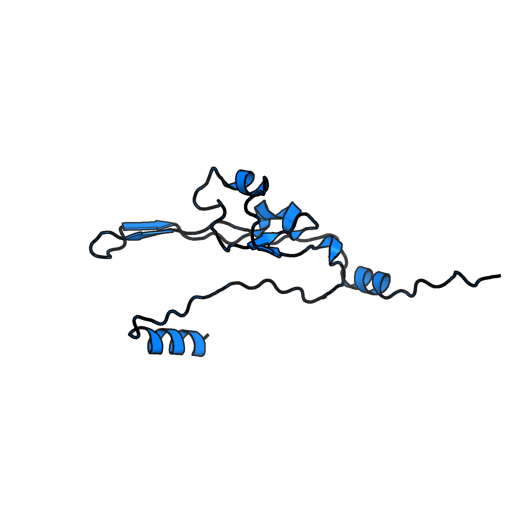E A 1 120 ? 14.969 -9.095 -20.994 1.00 94.31 120 ILE A O 1
ATOM 959 N N . GLU A 1 121 ? 13.191 -8.508 -19.767 1.00 93.75 121 GLU A N 1
ATOM 960 C CA . GLU A 1 121 ? 13.221 -9.713 -18.923 1.00 93.75 121 GLU A CA 1
ATOM 961 C C . GLU A 1 121 ? 12.962 -11.000 -19.710 1.00 93.75 121 GLU A C 1
ATOM 963 O O . GLU A 1 121 ? 13.576 -12.030 -19.441 1.00 93.75 121 GLU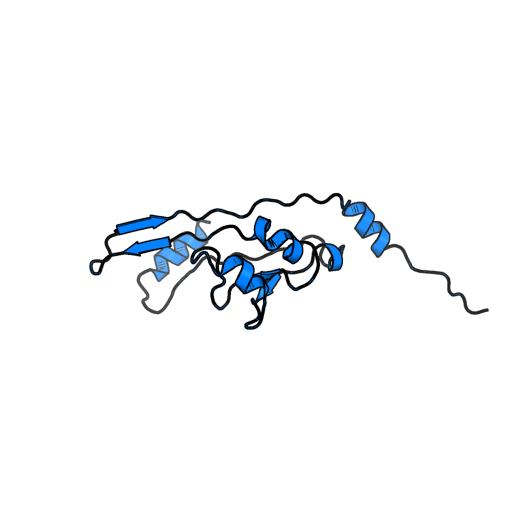 A O 1
ATOM 968 N N . ASN A 1 122 ? 12.085 -10.934 -20.713 1.00 91.00 122 ASN A N 1
ATOM 969 C CA . ASN A 1 122 ? 11.826 -12.055 -21.614 1.00 91.00 122 ASN A CA 1
ATOM 970 C C . ASN A 1 122 ? 12.885 -12.197 -22.713 1.00 91.00 122 ASN A C 1
ATOM 972 O O . ASN A 1 122 ? 12.818 -13.145 -23.502 1.00 91.00 122 ASN A O 1
ATOM 976 N N . TYR A 1 123 ? 13.828 -11.257 -22.822 1.00 88.00 123 TYR A N 1
ATOM 977 C CA . TYR A 1 123 ? 14.856 -11.324 -23.846 1.00 88.00 123 TYR A CA 1
ATOM 978 C C . TYR A 1 123 ? 15.795 -12.492 -23.517 1.00 88.00 123 TYR A C 1
ATOM 980 O O . TYR A 1 123 ? 16.392 -12.511 -22.438 1.00 88.00 123 TYR A O 1
ATOM 988 N N . PRO A 1 124 ? 15.944 -13.485 -24.411 1.00 71.50 124 PRO A N 1
ATOM 989 C CA . PRO A 1 124 ? 16.779 -14.639 -24.134 1.00 71.50 124 PRO A CA 1
ATOM 990 C C . PRO A 1 124 ? 18.222 -14.188 -23.914 1.00 71.50 124 PRO A C 1
ATOM 992 O O . PRO A 1 124 ? 18.862 -13.607 -24.792 1.00 71.50 124 PRO A O 1
ATOM 995 N N . THR A 1 125 ? 18.756 -14.487 -22.736 1.00 62.97 125 THR A N 1
ATOM 996 C CA . THR A 1 125 ? 20.179 -14.364 -22.438 1.00 62.97 125 THR A CA 1
ATOM 997 C C . THR A 1 125 ? 20.928 -15.482 -23.166 1.00 62.97 125 THR A C 1
ATOM 999 O O . THR A 1 125 ? 21.255 -16.515 -22.589 1.00 62.97 125 THR A O 1
ATOM 1002 N N . TRP A 1 126 ? 21.194 -15.327 -24.467 1.00 56.97 126 TRP A N 1
ATOM 1003 C CA . TRP A 1 126 ? 22.023 -16.289 -25.200 1.00 56.97 126 TRP A CA 1
ATOM 1004 C C . TRP A 1 1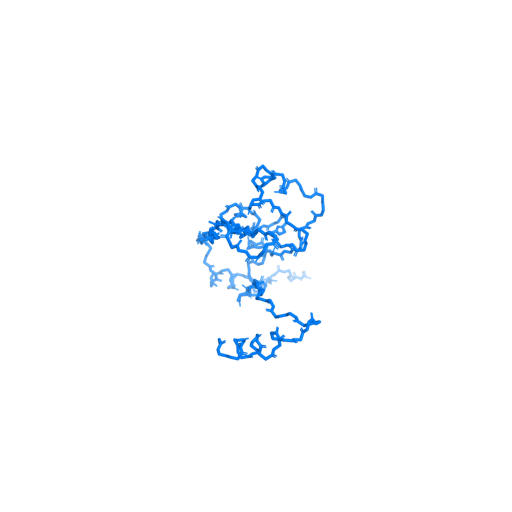26 ? 23.220 -15.624 -25.878 1.00 56.97 126 TRP A C 1
ATOM 1006 O O . TRP A 1 126 ? 23.048 -14.928 -26.871 1.00 56.97 126 TRP A O 1
ATOM 1016 N N . THR A 1 127 ? 24.415 -15.852 -25.307 1.00 50.56 127 THR A N 1
ATOM 1017 C CA . THR A 1 127 ? 25.615 -16.405 -25.980 1.00 50.56 127 THR A CA 1
ATOM 1018 C C . THR A 1 127 ? 26.751 -16.619 -24.964 1.00 50.56 127 THR A C 1
ATOM 1020 O O . THR A 1 127 ? 27.689 -15.832 -24.872 1.00 50.56 127 THR A O 1
ATOM 1023 N N . HIS A 1 128 ? 26.713 -17.733 -24.236 1.00 55.78 128 HIS A N 1
ATOM 1024 C CA . HIS A 1 128 ? 27.926 -18.523 -24.016 1.00 55.78 128 HIS A CA 1
ATOM 1025 C C . HIS A 1 128 ? 27.722 -19.830 -24.781 1.00 55.78 128 HIS A C 1
ATOM 1027 O O . HIS A 1 128 ? 27.246 -20.818 -24.231 1.00 55.78 128 HIS A O 1
ATOM 1033 N N . ALA A 1 129 ? 28.019 -19.810 -26.080 1.00 45.12 129 ALA A N 1
ATOM 1034 C CA . ALA A 1 129 ? 28.386 -21.045 -26.755 1.00 45.12 129 ALA A CA 1
ATOM 1035 C C . ALA A 1 129 ? 29.767 -21.435 -26.192 1.00 45.12 129 ALA A C 1
ATOM 1037 O O . ALA A 1 129 ? 30.672 -20.595 -26.256 1.00 45.12 129 ALA A O 1
ATOM 1038 N N . PRO A 1 130 ? 29.945 -22.614 -25.567 1.00 50.81 130 PRO A N 1
ATOM 1039 C CA . PRO A 1 130 ? 31.290 -23.081 -25.264 1.00 50.81 130 PRO A CA 1
ATOM 1040 C C . PRO A 1 130 ? 32.057 -23.283 -26.588 1.00 50.81 130 PRO A C 1
ATOM 1042 O O . PRO A 1 130 ? 31.415 -23.591 -27.598 1.00 50.81 130 PRO A O 1
ATOM 1045 N N . PRO A 1 131 ? 33.382 -23.045 -26.597 1.00 59.09 131 PRO A N 1
ATOM 1046 C CA . PRO A 1 131 ? 34.217 -23.182 -27.790 1.00 59.09 131 PRO A CA 1
ATOM 1047 C C . PRO A 1 131 ? 34.226 -24.608 -28.351 1.00 59.09 131 PRO A C 1
ATOM 1049 O O . PRO A 1 131 ? 34.077 -25.565 -27.555 1.00 59.09 131 PRO A O 1
#

Organism: NCBI:txid412755

Secondary structure (DSSP, 8-state):
-HHHHHHHHHGGG-TT-----------TTTTTTHHHH--EEEPPTT-THHHHTTT-TTTSPPTT-EEE-SSHHHHHTHHHHS-B--EEEE-TT--EEEEE--BPPPP---S--HHHHHHHHTS--------

InterPro domains:
  IPR005311 Penicillin-binding protein, dimerisation domain [PF03717] (15-94)
  IPR036138 Penicillin-binding protein, dimerisation domain superfamily [SSF56519] (10-111)
  IPR050515 Class D beta-lactamase/transpeptidase [PTHR30627] (4-122)

Sequence (131 aa):
DDDIFAAQLEFLKVDDIQILPKARRTYPYGTVAAQTIGWVGLVPHSKEDIKIFADDKLSSYLSGEICGREDGVEYVCETILRGRRGELIYDIDSQLISQTRSRFGKDVSLTLDIELQQRIENYPTWTHAPP

pLDDT: mean 87.33, std 11.47, range [45.12, 97.81]

Radius of gyration: 21.19 Å; chains: 1; bounding box: 61×35×56 Å

Foldseek 3Di:
DVVLVVVQVVCVPVPPDDRDDDDDDDDPLPPQCCQAAADKDFDDPPDPVLVVQVVPPFRHDDHPDIFGDPGHDRHVCRVQQVWTHKDWDADPVRHTPDIGHTGGGHDDDDPDDRVVSVCVVPPDPDDPPDD